Protein AF-A0A2U9BRB1-F1 (afdb_monomer_lite)

Structure (mmCIF, N/CA/C/O backbone):
data_AF-A0A2U9BRB1-F1
#
_entry.id   AF-A0A2U9BRB1-F1
#
loop_
_atom_site.group_PDB
_atom_site.id
_atom_site.type_symbol
_atom_site.label_atom_id
_atom_site.label_alt_id
_atom_site.label_comp_id
_atom_site.label_asym_id
_atom_site.label_entity_id
_atom_site.label_seq_id
_atom_site.pdbx_PDB_ins_code
_atom_site.Cartn_x
_atom_site.Cartn_y
_atom_site.Cartn_z
_atom_site.occupancy
_atom_site.B_iso_or_equiv
_atom_site.auth_seq_id
_atom_site.auth_comp_id
_atom_site.auth_asym_id
_atom_site.auth_atom_id
_atom_site.pdbx_PDB_model_num
ATOM 1 N N . MET A 1 1 ? 39.241 26.790 39.021 1.00 42.66 1 MET A N 1
ATOM 2 C CA . MET A 1 1 ? 38.736 26.451 37.674 1.00 42.66 1 MET A CA 1
ATOM 3 C C . MET A 1 1 ? 37.365 25.826 37.928 1.00 42.66 1 MET A C 1
ATOM 5 O O . MET A 1 1 ? 37.338 24.716 38.428 1.00 42.66 1 MET A O 1
ATOM 9 N N . SER A 1 2 ? 36.238 26.552 37.952 1.00 46.78 2 SER A N 1
ATOM 10 C CA . SER A 1 2 ? 35.584 27.264 36.829 1.00 46.78 2 SER A CA 1
ATOM 11 C C . SER A 1 2 ? 35.611 26.361 35.589 1.00 46.78 2 SER A C 1
ATOM 13 O O . SER A 1 2 ? 36.707 26.084 35.119 1.00 46.78 2 SER A O 1
ATOM 15 N N . VAL A 1 3 ? 34.513 25.814 35.059 1.00 54.53 3 VAL A N 1
ATOM 16 C CA . VAL A 1 3 ? 33.153 26.356 34.879 1.00 54.53 3 VAL A CA 1
ATOM 17 C C . VAL A 1 3 ? 32.110 25.242 34.657 1.00 54.53 3 VAL A C 1
ATOM 19 O O . VAL A 1 3 ? 32.451 24.114 34.313 1.00 54.53 3 VAL A O 1
ATOM 22 N N . CYS A 1 4 ? 30.846 25.618 34.856 1.00 52.03 4 CYS A N 1
ATOM 23 C CA . CYS A 1 4 ? 29.600 24.899 34.597 1.00 52.03 4 CYS A CA 1
ATOM 24 C C . CYS A 1 4 ? 29.313 24.663 33.100 1.00 52.03 4 CYS A C 1
ATOM 26 O O . CYS A 1 4 ? 29.717 25.465 32.264 1.00 52.03 4 CYS A O 1
ATOM 28 N N . GLN A 1 5 ? 28.508 23.639 32.799 1.00 48.22 5 GLN A N 1
ATOM 29 C CA . GLN A 1 5 ? 27.624 23.552 31.623 1.00 48.22 5 GLN A CA 1
ATOM 30 C C . GLN A 1 5 ? 26.526 22.533 32.006 1.00 48.22 5 GLN A C 1
ATOM 32 O O . GLN A 1 5 ? 26.800 21.340 32.083 1.00 48.22 5 GLN A O 1
ATOM 37 N N . GLU A 1 6 ? 25.417 22.920 32.642 1.00 49.28 6 GLU A N 1
ATOM 38 C CA . GLU A 1 6 ? 24.172 23.475 32.072 1.00 49.28 6 GLU A CA 1
ATOM 39 C C . GLU A 1 6 ? 23.747 22.841 30.741 1.00 49.28 6 GLU A C 1
ATOM 41 O O . GLU A 1 6 ? 24.382 23.068 29.720 1.00 49.28 6 GLU A O 1
ATOM 46 N N . ASN A 1 7 ? 22.688 22.031 30.802 1.00 46.59 7 ASN A N 1
ATOM 47 C CA . ASN A 1 7 ? 21.603 21.828 29.830 1.00 46.59 7 ASN A CA 1
ATOM 48 C C . ASN A 1 7 ? 20.677 20.820 30.544 1.00 46.59 7 ASN A C 1
ATOM 50 O O . ASN A 1 7 ? 20.992 19.639 30.633 1.00 46.59 7 ASN A O 1
ATOM 54 N N . GLY A 1 8 ? 19.671 21.250 31.298 1.00 37.50 8 GLY A N 1
ATOM 55 C CA . GLY A 1 8 ? 18.501 21.948 30.774 1.00 37.50 8 GLY A CA 1
ATOM 56 C C . GLY A 1 8 ? 17.343 20.951 30.800 1.00 37.50 8 GLY A C 1
ATOM 57 O O . GLY A 1 8 ? 16.963 20.398 29.775 1.00 37.50 8 GLY A O 1
ATOM 58 N N . SER A 1 9 ? 16.898 20.633 32.017 1.00 47.78 9 SER A N 1
ATOM 59 C CA . SER A 1 9 ? 15.609 20.005 32.298 1.00 47.78 9 SER A CA 1
ATOM 60 C C . SER A 1 9 ? 14.585 21.115 32.227 1.00 47.78 9 SER A C 1
ATOM 62 O O . SER A 1 9 ? 14.722 22.036 33.022 1.00 47.78 9 SER A O 1
ATOM 64 N N . GLU A 1 10 ? 13.591 21.033 31.350 1.00 42.62 10 GLU A N 1
ATOM 65 C CA . GLU A 1 10 ? 12.377 21.824 31.522 1.00 42.62 10 GLU A CA 1
ATOM 66 C C . GLU A 1 10 ? 11.200 21.241 30.740 1.00 42.62 10 GLU A C 1
ATOM 68 O O . GLU A 1 10 ? 11.284 20.848 29.575 1.00 42.62 10 GLU A O 1
ATOM 73 N N . ASP A 1 11 ? 10.135 21.145 31.514 1.00 46.25 11 ASP A N 1
ATOM 74 C CA . ASP A 1 11 ? 8.812 20.611 31.304 1.00 46.25 11 ASP A CA 1
ATOM 75 C C . ASP A 1 11 ? 7.978 21.347 30.2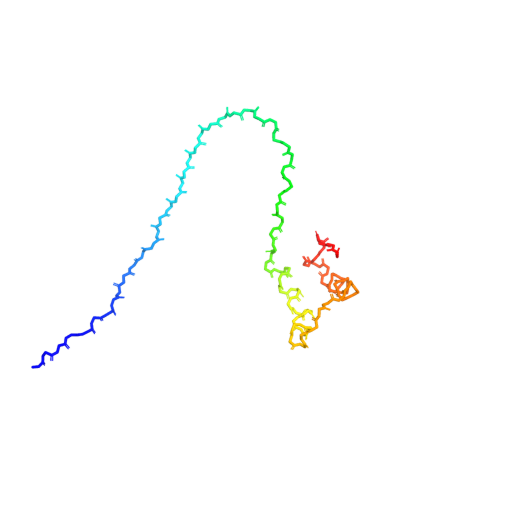39 1.00 46.25 11 ASP A C 1
ATOM 77 O O . ASP A 1 11 ? 8.291 22.446 29.794 1.00 46.25 11 ASP A O 1
ATOM 81 N N . GLU A 1 12 ? 6.820 20.743 29.957 1.00 48.16 12 GLU A N 1
ATOM 82 C CA . GLU A 1 12 ? 5.562 21.433 29.646 1.00 48.16 12 GLU A CA 1
ATOM 83 C C . GLU A 1 12 ? 5.471 22.240 28.341 1.00 48.16 12 GLU A C 1
ATOM 85 O O . GLU A 1 12 ? 5.804 23.418 28.262 1.00 48.16 12 GLU A O 1
ATOM 90 N N . VAL A 1 13 ? 4.787 21.649 27.356 1.00 44.47 13 VAL A N 1
ATOM 91 C CA . VAL A 1 13 ? 3.894 22.428 26.485 1.00 44.47 13 VAL A CA 1
ATOM 92 C C . VAL A 1 13 ? 2.520 21.763 26.386 1.00 44.47 13 VAL A C 1
ATOM 94 O O . VAL A 1 13 ? 2.043 21.389 25.315 1.00 44.47 13 VAL A O 1
ATOM 97 N N . SER A 1 14 ? 1.831 21.648 27.520 1.00 51.00 14 SER A N 1
ATOM 98 C CA . SER A 1 14 ? 0.386 21.850 27.535 1.00 51.00 14 SER A CA 1
ATOM 99 C C . SER A 1 14 ? 0.113 23.305 27.168 1.00 51.00 14 SER A C 1
ATOM 101 O O . SER A 1 14 ? 0.412 24.191 27.951 1.00 51.00 14 SER A O 1
ATOM 103 N N . MET A 1 15 ? -0.465 23.575 25.998 1.00 46.62 15 MET A N 1
ATOM 104 C CA . MET A 1 15 ? -1.341 24.738 25.834 1.00 46.62 15 MET A CA 1
ATOM 105 C C . MET A 1 15 ? -2.458 24.397 24.850 1.00 46.62 15 MET A C 1
ATOM 107 O O . MET A 1 15 ? -2.306 24.362 23.627 1.00 46.62 15 MET A O 1
ATOM 111 N N . THR A 1 16 ? -3.615 24.128 25.441 1.00 53.59 16 THR A N 1
ATOM 112 C CA . THR A 1 16 ? -4.911 24.002 24.794 1.00 53.59 16 THR A CA 1
ATOM 113 C C . THR A 1 16 ? -5.250 25.302 24.064 1.00 53.59 16 THR A C 1
ATOM 115 O O . THR A 1 16 ? -5.347 26.369 24.657 1.00 53.59 16 THR A O 1
ATOM 118 N N . SER A 1 17 ? -5.472 25.229 22.754 1.00 56.84 17 SER A N 1
ATOM 119 C CA . SER A 1 17 ? -6.025 26.355 21.994 1.00 56.84 17 SER A CA 1
ATOM 120 C C . SER A 1 17 ? -7.459 26.036 21.589 1.00 56.84 17 SER A C 1
ATOM 122 O O . SER A 1 17 ? -7.754 25.711 20.441 1.00 56.84 17 SER A O 1
ATOM 124 N N . GLN A 1 18 ? -8.368 26.101 22.565 1.00 56.12 18 GLN A N 1
ATOM 125 C CA . GLN A 1 18 ? -9.801 26.208 22.300 1.00 56.12 18 GLN A CA 1
ATOM 126 C C . GLN A 1 18 ? -10.115 27.657 21.917 1.00 56.12 18 GLN A C 1
ATOM 128 O O . GLN A 1 18 ? -10.332 28.503 22.778 1.00 56.12 18 GLN A O 1
ATOM 133 N N . VAL A 1 19 ? -10.167 27.949 20.617 1.00 58.78 19 VAL A N 1
ATOM 134 C CA . VAL A 1 19 ? -10.752 29.201 20.120 1.00 58.78 19 VAL A CA 1
ATOM 135 C C . VAL A 1 19 ? -12.176 28.907 19.666 1.00 58.78 19 VAL A C 1
ATOM 137 O O . VAL A 1 19 ? -12.430 28.443 18.555 1.00 58.78 19 VAL A O 1
ATOM 140 N N . GLN A 1 20 ? -13.120 29.156 20.570 1.00 56.94 20 GLN A N 1
ATOM 141 C CA . GLN A 1 20 ? -14.542 29.220 20.260 1.00 56.94 20 GLN A CA 1
ATOM 142 C C . GLN A 1 20 ? -14.808 30.531 19.515 1.00 56.94 20 GLN A C 1
ATOM 144 O O . GLN A 1 20 ? -14.829 31.595 20.125 1.00 56.94 20 GLN A O 1
ATOM 149 N N . ASN A 1 21 ? -15.023 30.465 18.200 1.00 62.16 21 ASN A N 1
ATOM 150 C CA . ASN A 1 21 ? -15.522 31.610 17.443 1.00 62.16 21 ASN A CA 1
ATOM 151 C C . ASN A 1 21 ? -16.952 31.329 16.970 1.00 62.16 21 ASN A C 1
ATOM 153 O O . ASN A 1 21 ? -17.189 30.659 15.961 1.00 62.16 21 ASN A O 1
ATOM 157 N N . GLN A 1 22 ? -17.913 31.811 17.756 1.00 60.31 22 GLN A N 1
ATOM 158 C CA . GLN A 1 22 ? -19.325 31.813 17.405 1.00 60.31 22 GLN A CA 1
ATOM 159 C C . GLN A 1 22 ? -19.591 32.948 16.410 1.00 60.31 22 GLN A C 1
ATOM 161 O O . GLN A 1 22 ? -19.714 34.107 16.786 1.00 60.31 22 GLN A O 1
ATOM 166 N N . SER A 1 23 ? -19.734 32.608 15.131 1.00 57.16 23 SER A N 1
ATOM 167 C CA . SER A 1 23 ? -20.501 33.429 14.191 1.00 57.16 23 SER A CA 1
ATOM 168 C C . SER A 1 23 ? -21.357 32.520 13.309 1.00 57.16 23 SER A C 1
ATOM 170 O O . SER A 1 23 ? -20.919 31.940 12.313 1.00 57.16 23 SER A O 1
ATOM 172 N N . LEU A 1 24 ? -22.615 32.347 13.719 1.00 63.38 24 LEU A N 1
ATOM 173 C CA . LEU A 1 24 ? -23.639 31.676 12.927 1.00 63.38 24 LEU A CA 1
ATOM 174 C C . LEU A 1 24 ? -24.065 32.606 11.786 1.00 63.38 24 LEU A C 1
ATOM 176 O O . LEU A 1 24 ? -25.058 33.317 11.878 1.00 63.38 24 LEU A O 1
ATOM 180 N N . SER A 1 25 ? -23.309 32.589 10.690 1.00 57.66 25 SER A N 1
ATOM 181 C CA . SER A 1 25 ? -23.826 33.014 9.390 1.00 57.66 25 SER A CA 1
ATOM 182 C C . SER A 1 25 ? -24.266 31.766 8.625 1.00 57.66 25 SER A C 1
ATOM 184 O O . SER A 1 25 ? -23.462 30.898 8.273 1.00 57.66 25 SER A O 1
ATOM 186 N N . ALA A 1 26 ? -25.579 31.644 8.415 1.00 63.22 26 ALA A N 1
ATOM 187 C CA . ALA A 1 26 ? -26.218 30.556 7.680 1.00 63.22 26 ALA A CA 1
ATOM 188 C C . ALA A 1 26 ? -25.906 30.666 6.181 1.00 63.22 26 ALA A C 1
ATOM 190 O O . ALA A 1 26 ? -26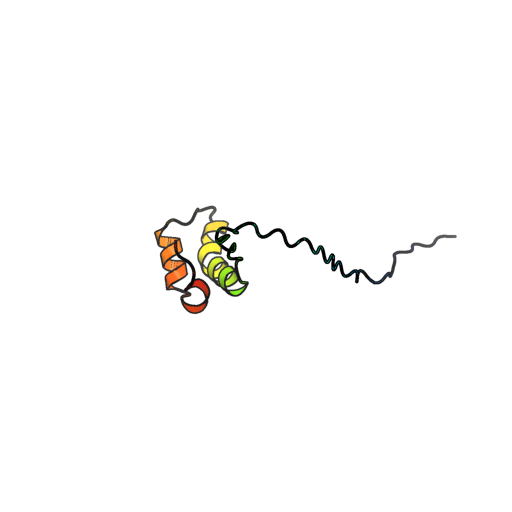.751 30.997 5.353 1.00 63.22 26 ALA A O 1
ATOM 191 N N . ARG A 1 27 ? -24.656 30.395 5.814 1.00 60.62 27 ARG A N 1
ATOM 192 C CA . ARG A 1 27 ? -24.263 30.187 4.426 1.00 60.62 27 ARG A CA 1
ATOM 193 C C . ARG A 1 27 ? -24.499 28.715 4.133 1.00 60.62 27 ARG A C 1
ATOM 195 O O . ARG A 1 27 ? -23.948 27.862 4.824 1.00 60.62 27 ARG A O 1
ATOM 202 N N . LYS A 1 28 ? -25.355 28.418 3.153 1.00 63.25 28 LYS A N 1
ATOM 203 C CA . LYS A 1 28 ? -25.642 27.063 2.664 1.00 63.25 28 LYS A CA 1
ATOM 204 C C . LYS A 1 28 ? -24.313 26.432 2.238 1.00 63.25 28 LYS A C 1
ATOM 206 O O . LYS A 1 28 ? -23.830 26.676 1.136 1.00 63.25 28 LYS A O 1
ATOM 211 N N . ARG A 1 29 ? -23.660 25.717 3.160 1.00 62.31 29 ARG A N 1
ATOM 212 C CA . ARG A 1 29 ? -22.382 25.057 2.907 1.00 62.31 29 ARG A CA 1
ATOM 213 C C . ARG A 1 29 ? -22.704 23.942 1.924 1.00 62.31 29 ARG A C 1
ATOM 215 O O . ARG A 1 29 ? -23.405 22.996 2.280 1.00 62.31 29 ARG A O 1
ATOM 222 N N . GLY A 1 30 ? -22.246 24.074 0.678 1.00 66.00 30 GLY A N 1
ATOM 223 C CA . GLY A 1 30 ? -22.110 22.905 -0.186 1.00 66.00 30 GLY A CA 1
ATOM 224 C C . GLY A 1 30 ? -21.403 21.819 0.623 1.00 66.00 30 GLY A C 1
ATOM 225 O O . GLY A 1 30 ? -20.561 22.145 1.461 1.00 66.00 30 GLY A O 1
ATOM 226 N N . LYS A 1 31 ? -21.810 20.556 0.469 1.00 67.12 31 LYS A N 1
ATOM 227 C CA . LYS A 1 31 ? -21.181 19.432 1.171 1.00 67.12 31 LYS A CA 1
ATOM 228 C C . LYS A 1 31 ? -19.692 19.447 0.819 1.00 67.12 31 LYS A C 1
ATOM 230 O O . LYS A 1 31 ? -19.316 18.992 -0.254 1.00 67.12 31 LYS A O 1
ATOM 235 N N . GLN A 1 32 ? -18.872 20.035 1.687 1.00 67.12 32 GLN A N 1
ATOM 236 C CA . GLN A 1 32 ? -17.423 20.000 1.570 1.00 67.12 32 GLN A CA 1
ATOM 237 C C . GLN A 1 32 ? -17.085 18.514 1.676 1.00 67.12 32 GLN A C 1
ATOM 239 O O . GLN A 1 32 ? -17.339 17.912 2.723 1.00 67.12 32 GLN A O 1
ATOM 244 N N . ALA A 1 33 ? -16.640 17.894 0.582 1.00 72.38 33 ALA A N 1
ATOM 245 C CA . ALA A 1 33 ? -16.193 16.513 0.629 1.00 72.38 33 ALA A CA 1
ATOM 246 C C . ALA A 1 33 ? -15.062 16.460 1.658 1.00 72.38 33 ALA A C 1
ATOM 248 O O . ALA A 1 33 ? -14.025 17.097 1.477 1.00 72.38 33 ALA A O 1
ATOM 249 N N . ALA A 1 34 ? -15.308 15.797 2.788 1.00 75.25 34 ALA A N 1
ATOM 250 C CA . ALA A 1 34 ? -14.308 15.681 3.831 1.00 75.25 34 ALA A CA 1
ATOM 251 C C . ALA A 1 34 ? -13.074 15.006 3.223 1.00 75.25 34 ALA A C 1
ATOM 253 O O . ALA A 1 34 ? -13.182 13.917 2.654 1.00 75.25 34 ALA A O 1
ATOM 254 N N . VAL A 1 35 ? -11.917 15.666 3.315 1.00 77.88 35 VAL A N 1
ATOM 255 C CA . VAL A 1 35 ? -10.648 15.080 2.882 1.00 77.88 35 VAL A CA 1
ATOM 256 C C . VAL A 1 35 ? -10.416 13.834 3.734 1.00 77.88 35 VAL A C 1
ATOM 258 O O . VAL A 1 35 ? -10.292 13.916 4.959 1.00 77.88 35 VAL A O 1
ATOM 261 N N . LYS A 1 36 ? -10.421 12.664 3.090 1.00 82.50 36 LYS A N 1
ATOM 262 C CA . LYS A 1 36 ? -10.158 11.389 3.759 1.00 82.50 36 LYS A CA 1
ATOM 263 C C . LYS A 1 36 ? -8.663 11.292 4.037 1.00 82.50 36 LYS A C 1
ATOM 265 O O . LYS A 1 36 ? -7.868 11.066 3.128 1.00 82.50 36 LYS A O 1
ATOM 270 N N . HIS A 1 37 ? -8.296 11.469 5.298 1.00 89.75 37 HIS A N 1
ATOM 271 C CA . HIS A 1 37 ? -6.936 11.228 5.762 1.00 89.75 37 HIS A CA 1
ATOM 272 C C . HIS A 1 37 ? -6.615 9.737 5.654 1.00 89.75 37 HIS A C 1
ATOM 274 O O . HIS A 1 37 ? -7.517 8.902 5.722 1.00 89.75 37 HIS A O 1
ATOM 280 N N . TRP A 1 38 ? -5.347 9.408 5.438 1.00 92.06 38 TRP A N 1
ATOM 281 C CA . TRP A 1 38 ? -4.882 8.025 5.465 1.00 92.06 38 TRP A CA 1
ATOM 282 C C . TRP A 1 38 ? -4.818 7.537 6.912 1.00 92.06 38 TRP A C 1
ATOM 284 O O . TRP A 1 38 ? -4.262 8.226 7.769 1.00 92.06 38 TRP A O 1
ATOM 294 N N . THR A 1 39 ? -5.418 6.384 7.193 1.00 93.19 39 THR A N 1
ATOM 295 C CA . THR A 1 39 ? -5.282 5.719 8.492 1.00 93.19 39 THR A CA 1
ATOM 296 C C . THR A 1 39 ? -3.927 5.009 8.561 1.00 93.19 39 THR A C 1
ATOM 298 O O . THR A 1 39 ? -3.363 4.656 7.523 1.00 93.19 39 THR A O 1
ATOM 301 N N . PRO A 1 40 ? -3.376 4.772 9.764 1.00 94.00 40 PRO A N 1
ATOM 302 C CA . PRO A 1 40 ? -2.122 4.031 9.903 1.00 94.00 40 PRO A CA 1
ATOM 303 C C . PRO A 1 40 ? -2.190 2.626 9.282 1.00 94.00 40 PRO A C 1
ATOM 305 O O . PRO A 1 40 ? -1.209 2.173 8.709 1.00 94.00 40 PRO A O 1
ATOM 308 N N . GLU A 1 41 ? -3.352 1.972 9.325 1.00 93.69 41 GLU A N 1
ATOM 309 C CA . GLU A 1 41 ? -3.582 0.658 8.705 1.00 93.69 41 GLU A CA 1
ATOM 310 C C . GLU A 1 41 ? -3.478 0.724 7.176 1.00 93.69 41 GLU A C 1
ATOM 312 O O . GLU A 1 41 ? -2.875 -0.146 6.551 1.00 93.69 41 GLU A O 1
ATOM 317 N N . GLU A 1 42 ? -4.038 1.772 6.562 1.00 94.00 42 GLU A N 1
ATOM 318 C CA . GLU A 1 42 ? -3.928 1.991 5.119 1.00 94.00 42 GLU A CA 1
ATOM 319 C C . GLU A 1 42 ? -2.471 2.276 4.718 1.00 94.00 42 GLU A C 1
ATOM 321 O O . GLU A 1 42 ? -2.005 1.770 3.697 1.00 94.00 42 GLU A O 1
ATOM 326 N N . ILE A 1 43 ? -1.742 3.058 5.523 1.00 93.94 43 ILE A N 1
ATOM 3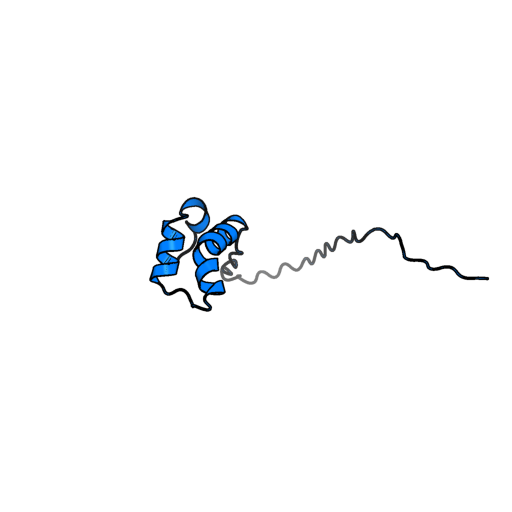27 C CA . ILE A 1 43 ? -0.325 3.368 5.280 1.00 93.94 43 ILE A CA 1
ATOM 328 C C . ILE A 1 43 ? 0.527 2.098 5.371 1.00 93.94 43 ILE A C 1
ATOM 330 O O . ILE A 1 43 ? 1.314 1.847 4.461 1.00 93.94 43 ILE A O 1
ATOM 334 N N . ASP A 1 44 ? 0.342 1.281 6.411 1.00 95.44 44 ASP A N 1
ATOM 335 C CA . ASP A 1 44 ? 1.086 0.029 6.599 1.00 95.44 44 ASP A CA 1
ATOM 336 C C . ASP A 1 44 ? 0.843 -0.955 5.444 1.00 95.44 44 ASP A C 1
ATOM 338 O O . ASP A 1 44 ? 1.790 -1.499 4.870 1.00 95.44 44 ASP A O 1
ATOM 342 N N . ALA A 1 45 ? -0.415 -1.107 5.012 1.00 94.81 45 ALA A N 1
ATOM 343 C CA . ALA A 1 45 ? -0.773 -1.948 3.871 1.00 94.81 45 ALA A CA 1
ATOM 344 C C . ALA A 1 45 ? -0.077 -1.498 2.574 1.00 94.81 45 ALA A C 1
ATOM 346 O O . ALA A 1 45 ? 0.495 -2.324 1.850 1.00 94.81 45 ALA A O 1
ATOM 347 N N . VAL A 1 46 ? -0.092 -0.192 2.292 1.00 93.81 46 VAL A N 1
ATOM 348 C CA . VAL A 1 46 ? 0.566 0.390 1.115 1.00 93.81 46 VAL A CA 1
ATOM 349 C C . VAL A 1 46 ? 2.080 0.251 1.209 1.00 93.81 46 VAL A C 1
ATOM 351 O O . VAL A 1 46 ? 2.721 -0.143 0.233 1.00 93.81 46 VAL A O 1
ATOM 354 N N . GLU A 1 47 ? 2.670 0.527 2.369 1.00 94.38 47 GLU A N 1
ATOM 355 C CA . GLU A 1 47 ? 4.109 0.415 2.574 1.00 94.38 47 GLU A CA 1
ATOM 356 C C . GLU A 1 47 ? 4.568 -1.039 2.393 1.00 94.38 47 GLU A C 1
ATOM 358 O O . GLU A 1 47 ? 5.500 -1.309 1.634 1.00 94.38 47 GLU A O 1
ATOM 363 N N . LYS A 1 48 ? 3.862 -2.011 2.970 1.00 93.38 48 LYS A N 1
ATOM 364 C CA . LYS A 1 48 ? 4.161 -3.443 2.817 1.00 93.38 48 LYS A CA 1
ATOM 365 C C . LYS A 1 48 ? 4.208 -3.896 1.351 1.00 93.38 48 LYS A C 1
ATOM 367 O O . LYS A 1 48 ? 5.076 -4.698 0.986 1.00 93.38 48 LYS A O 1
ATOM 372 N N . HIS A 1 49 ? 3.315 -3.380 0.504 1.00 92.12 49 HIS A N 1
ATOM 373 C CA . HIS A 1 49 ? 3.211 -3.783 -0.903 1.00 92.12 49 HIS A CA 1
ATOM 374 C C . HIS A 1 49 ? 4.093 -2.950 -1.841 1.00 92.12 49 HIS A C 1
ATOM 376 O O . HIS A 1 49 ? 4.815 -3.513 -2.669 1.00 92.12 49 HIS A O 1
ATOM 382 N N . LEU A 1 50 ? 4.073 -1.622 -1.710 1.00 92.81 50 LEU A N 1
ATOM 383 C CA . LEU A 1 50 ? 4.673 -0.695 -2.676 1.00 92.81 50 LEU A CA 1
ATOM 384 C C . LEU A 1 50 ? 6.076 -0.210 -2.284 1.00 92.81 50 LEU A C 1
ATOM 386 O O . LEU A 1 50 ? 6.801 0.282 -3.150 1.00 92.81 50 LEU A O 1
ATOM 390 N N . LYS A 1 51 ? 6.541 -0.411 -1.040 1.00 94.06 51 LYS A N 1
ATOM 391 C CA . LYS A 1 51 ? 7.905 -0.012 -0.613 1.00 94.06 51 LYS A CA 1
ATOM 392 C C . LYS A 1 51 ? 9.002 -0.587 -1.499 1.00 94.06 51 LYS A C 1
ATOM 394 O O . LYS A 1 51 ? 10.011 0.068 -1.744 1.00 94.06 51 LYS A O 1
ATOM 399 N N . LYS A 1 52 ? 8.798 -1.791 -2.036 1.00 92.62 52 LYS A N 1
ATOM 400 C CA . LYS A 1 52 ? 9.747 -2.440 -2.955 1.00 92.62 52 LYS A CA 1
ATOM 401 C C . LYS A 1 52 ? 9.941 -1.645 -4.249 1.00 92.62 52 LYS A C 1
ATOM 403 O O . LYS A 1 52 ? 11.054 -1.610 -4.766 1.00 92.62 52 LYS A O 1
ATOM 408 N N . LEU A 1 53 ? 8.881 -1.012 -4.749 1.00 92.12 53 LEU A N 1
ATOM 409 C CA . LEU A 1 53 ? 8.917 -0.185 -5.955 1.00 92.12 53 LEU A CA 1
ATOM 410 C C . LEU A 1 53 ? 9.649 1.130 -5.676 1.00 92.12 53 LEU A C 1
ATOM 412 O O . LEU A 1 53 ? 10.540 1.500 -6.431 1.00 92.12 53 LEU A O 1
ATOM 416 N N . ILE A 1 54 ? 9.397 1.745 -4.515 1.00 91.44 54 ILE A N 1
ATOM 417 C CA . ILE A 1 54 ? 10.109 2.955 -4.066 1.00 91.44 54 ILE A CA 1
ATOM 418 C C . ILE A 1 54 ? 11.621 2.703 -3.986 1.00 91.44 54 ILE A C 1
ATOM 420 O O . ILE A 1 54 ? 12.411 3.494 -4.499 1.00 91.44 54 ILE A O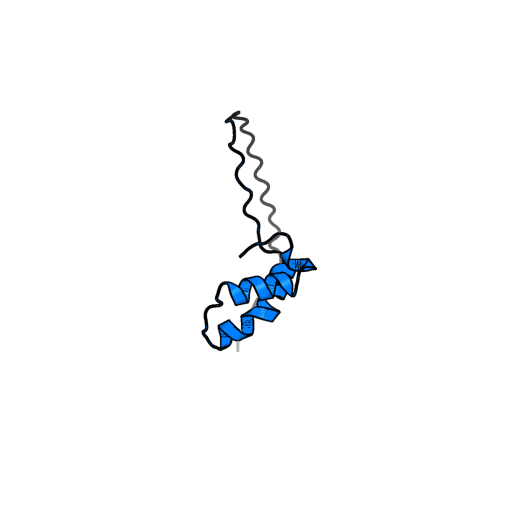 1
ATOM 424 N N . VAL A 1 55 ? 12.038 1.575 -3.398 1.00 94.81 55 VAL A N 1
ATOM 425 C CA . VAL A 1 55 ? 13.461 1.195 -3.302 1.00 94.81 55 VAL A CA 1
ATOM 426 C C . VAL A 1 55 ? 14.085 0.983 -4.684 1.00 94.81 55 VAL A C 1
ATOM 428 O O . VAL A 1 55 ? 15.227 1.380 -4.909 1.00 94.81 55 VAL A O 1
ATOM 431 N N . ARG A 1 56 ? 13.335 0.395 -5.622 1.00 94.81 56 ARG A N 1
ATOM 432 C CA . ARG A 1 56 ? 13.761 0.219 -7.021 1.00 94.81 56 ARG A CA 1
ATOM 433 C C . ARG A 1 56 ? 13.712 1.508 -7.842 1.00 94.81 56 ARG A C 1
ATOM 435 O O . ARG A 1 56 ? 14.273 1.531 -8.930 1.00 94.81 56 ARG A O 1
ATOM 442 N N . ARG A 1 57 ? 13.134 2.581 -7.288 1.00 95.31 57 ARG A N 1
ATOM 443 C CA . ARG A 1 57 ? 12.843 3.858 -7.961 1.00 95.31 57 ARG A CA 1
ATOM 444 C C . ARG A 1 57 ? 11.845 3.715 -9.112 1.00 95.31 57 ARG A C 1
ATOM 446 O O . ARG A 1 57 ? 11.864 4.509 -10.047 1.00 95.31 57 ARG A O 1
ATOM 453 N N . ASP A 1 58 ? 10.954 2.740 -8.994 1.00 95.31 58 ASP A N 1
ATOM 454 C CA . ASP A 1 58 ? 9.872 2.501 -9.936 1.00 95.31 58 ASP A CA 1
ATOM 455 C C . ASP A 1 58 ? 8.571 3.116 -9.416 1.00 95.31 58 ASP A C 1
ATOM 457 O O . ASP A 1 58 ? 8.245 3.034 -8.228 1.00 95.31 58 ASP A O 1
ATOM 461 N N . VAL A 1 59 ? 7.805 3.715 -10.327 1.00 92.94 59 VAL A N 1
ATOM 462 C CA . VAL A 1 59 ? 6.465 4.225 -10.026 1.00 92.94 59 VAL A CA 1
ATOM 463 C C . VAL A 1 59 ? 5.457 3.090 -10.238 1.00 92.94 59 VAL A C 1
ATOM 465 O O . VAL A 1 59 ? 5.448 2.507 -11.325 1.00 92.94 59 VAL A O 1
ATOM 468 N N . PRO A 1 60 ? 4.610 2.758 -9.244 1.00 92.50 60 PRO A N 1
ATOM 469 C CA . PRO A 1 60 ? 3.572 1.746 -9.412 1.00 92.50 60 PRO A CA 1
ATOM 470 C C . PRO A 1 60 ? 2.617 2.122 -10.543 1.00 92.50 60 PRO A C 1
ATOM 472 O O . PRO A 1 60 ? 2.132 3.253 -10.615 1.00 92.50 60 PRO A O 1
ATOM 475 N N . GLY A 1 61 ? 2.323 1.159 -11.414 1.00 93.38 61 GLY A N 1
ATOM 476 C CA . GLY A 1 61 ? 1.250 1.304 -12.387 1.00 93.38 61 GLY A CA 1
ATOM 477 C C . GLY A 1 61 ? -0.115 1.015 -11.761 1.00 93.38 61 GLY A C 1
ATOM 478 O O . GLY A 1 61 ? -0.218 0.487 -10.654 1.00 93.38 61 GLY A O 1
ATOM 479 N N . LYS A 1 62 ? -1.186 1.263 -12.524 1.00 94.38 62 LYS A N 1
ATOM 480 C CA . LYS A 1 62 ? -2.570 0.918 -12.144 1.00 94.38 62 LYS A CA 1
ATOM 481 C C . LYS A 1 62 ? -2.692 -0.503 -11.583 1.00 94.38 62 LYS A C 1
ATOM 483 O O . LYS A 1 62 ? -3.267 -0.710 -10.521 1.00 94.38 62 LYS A O 1
ATOM 488 N N . ALA A 1 63 ? -2.113 -1.476 -12.286 1.00 93.25 63 ALA A N 1
ATOM 489 C CA . ALA A 1 63 ? -2.206 -2.880 -11.906 1.00 93.25 63 ALA A CA 1
ATOM 490 C C . ALA A 1 63 ? -1.504 -3.187 -10.570 1.00 93.25 63 ALA A C 1
ATOM 492 O O . ALA A 1 63 ? -1.929 -4.091 -9.857 1.00 93.25 63 ALA A O 1
ATOM 493 N N . ASP A 1 64 ? -0.442 -2.455 -10.217 1.00 93.31 64 ASP A N 1
ATOM 494 C CA . ASP A 1 64 ? 0.222 -2.592 -8.916 1.00 93.31 64 ASP A CA 1
ATOM 495 C C . ASP A 1 64 ? -0.662 -2.056 -7.788 1.00 93.31 64 ASP A C 1
ATOM 497 O O . ASP A 1 64 ? -0.807 -2.716 -6.758 1.00 93.31 64 ASP A O 1
ATOM 501 N N . CYS A 1 65 ? -1.305 -0.906 -8.010 1.00 92.88 65 CYS A N 1
ATOM 502 C CA . CYS A 1 65 ? -2.248 -0.313 -7.063 1.00 92.88 65 CYS A CA 1
ATOM 503 C C . CYS A 1 65 ? -3.480 -1.208 -6.850 1.00 92.88 65 CYS A C 1
ATOM 505 O O . CYS A 1 65 ? -3.836 -1.498 -5.710 1.00 92.88 65 CYS A O 1
ATOM 507 N N . GLU A 1 66 ? -4.087 -1.725 -7.921 1.00 94.19 66 GLU A N 1
ATOM 508 C CA . GLU A 1 66 ? -5.240 -2.636 -7.828 1.00 94.19 66 GLU A CA 1
ATOM 509 C C . GLU A 1 66 ? -4.884 -3.951 -7.118 1.00 94.19 66 GLU A C 1
ATOM 511 O O . GLU A 1 66 ? -5.667 -4.452 -6.305 1.00 94.19 66 GLU A O 1
ATOM 516 N N . ARG A 1 67 ? -3.681 -4.493 -7.362 1.00 93.62 67 ARG A N 1
ATOM 517 C CA . ARG A 1 67 ? -3.166 -5.652 -6.615 1.00 93.62 67 ARG A CA 1
ATOM 518 C C . ARG A 1 67 ? -2.994 -5.341 -5.131 1.00 93.62 67 ARG A C 1
ATOM 520 O O . ARG A 1 67 ? -3.346 -6.182 -4.313 1.00 93.62 67 ARG A O 1
ATOM 527 N N . CYS A 1 6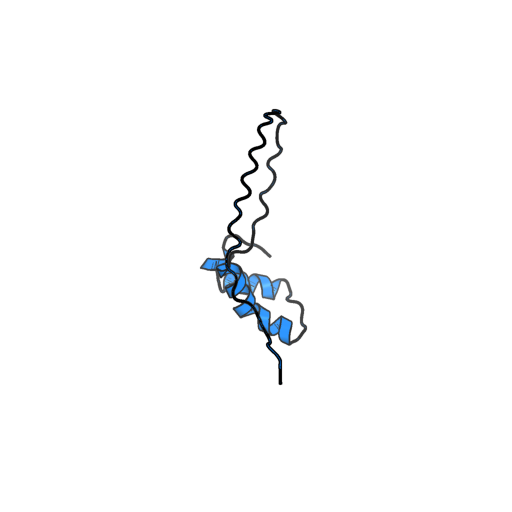8 ? -2.484 -4.159 -4.785 1.00 94.12 68 CYS A N 1
ATOM 528 C CA . CYS A 1 68 ? -2.341 -3.721 -3.395 1.00 94.12 68 CYS A CA 1
ATOM 529 C C . CYS A 1 68 ? -3.701 -3.648 -2.683 1.00 94.12 68 CYS A C 1
ATOM 531 O O . CYS A 1 68 ? -3.844 -4.176 -1.582 1.00 94.12 68 CYS A O 1
ATOM 533 N N . ILE A 1 69 ? -4.712 -3.054 -3.326 1.00 93.94 69 ILE A N 1
ATOM 534 C CA . ILE A 1 69 ? -6.074 -2.952 -2.774 1.00 93.94 69 ILE A CA 1
ATOM 535 C C . ILE A 1 69 ? -6.695 -4.346 -2.602 1.00 93.94 69 ILE A C 1
ATOM 537 O O . ILE A 1 69 ? -7.294 -4.636 -1.570 1.00 93.94 69 ILE A O 1
ATOM 541 N N . SER A 1 70 ? -6.507 -5.230 -3.587 1.00 92.75 70 SER A N 1
ATOM 542 C CA . SER A 1 70 ? -7.042 -6.599 -3.552 1.00 92.75 70 SER A CA 1
ATOM 543 C C . SER A 1 70 ? -6.343 -7.497 -2.526 1.00 92.75 70 SER A C 1
ATOM 545 O O . SER A 1 70 ? -6.961 -8.426 -2.011 1.00 92.75 70 SER A O 1
ATOM 547 N N . ALA A 1 71 ? -5.060 -7.252 -2.244 1.00 93.31 71 ALA A N 1
ATOM 548 C CA . ALA A 1 71 ? -4.278 -8.028 -1.285 1.00 93.31 71 ALA A CA 1
ATOM 549 C C . ALA A 1 71 ? -4.613 -7.681 0.173 1.00 93.31 71 ALA A C 1
ATOM 551 O O . ALA A 1 71 ? -4.582 -8.566 1.025 1.00 93.31 71 ALA A O 1
ATOM 552 N N . GLU A 1 72 ? -4.964 -6.422 0.455 1.00 91.25 72 GLU A N 1
ATOM 553 C CA . GLU A 1 72 ? -5.303 -5.936 1.802 1.00 91.25 72 GLU A CA 1
ATOM 554 C C . GLU A 1 72 ? -6.716 -5.322 1.828 1.00 91.25 72 GLU A C 1
ATOM 556 O O . GLU A 1 72 ? -6.886 -4.124 2.094 1.00 91.25 72 GLU A O 1
ATOM 561 N N . PRO A 1 73 ? -7.769 -6.130 1.582 1.00 90.12 73 PRO A N 1
ATOM 562 C CA . PRO A 1 73 ? -9.138 -5.629 1.502 1.00 90.12 73 PRO A CA 1
ATOM 563 C C . PRO A 1 73 ? -9.620 -5.064 2.843 1.00 90.12 73 PRO A C 1
ATOM 565 O O . PRO A 1 73 ? -10.444 -4.157 2.869 1.00 90.12 73 PRO A O 1
ATOM 568 N N . GLN A 1 74 ? -9.088 -5.548 3.969 1.00 90.00 74 GLN A N 1
ATOM 569 C CA . GLN A 1 74 ? -9.469 -5.062 5.295 1.00 90.00 74 GLN A CA 1
ATOM 570 C C . GLN A 1 74 ? -9.054 -3.599 5.518 1.00 90.00 74 GLN A C 1
ATOM 572 O O . GLN A 1 74 ? -9.840 -2.816 6.053 1.00 90.00 74 GLN A O 1
ATOM 577 N N . ALA A 1 75 ? -7.845 -3.226 5.087 1.00 91.94 75 ALA A N 1
ATOM 578 C CA . ALA A 1 75 ? -7.310 -1.879 5.263 1.00 91.94 75 ALA A CA 1
ATOM 579 C C . ALA A 1 75 ? -7.794 -0.924 4.159 1.00 91.94 75 ALA A C 1
ATOM 581 O O . ALA A 1 75 ? -8.195 0.201 4.446 1.00 91.94 75 ALA A O 1
ATOM 582 N N . LEU A 1 76 ? -7.816 -1.378 2.899 1.00 91.06 76 LEU A N 1
ATOM 583 C CA . LEU A 1 76 ? -8.035 -0.519 1.727 1.00 91.06 76 LEU A CA 1
ATOM 584 C C . LEU A 1 76 ? -9.454 -0.579 1.131 1.00 91.06 76 LEU A C 1
ATOM 586 O O . LEU A 1 76 ? -9.702 0.084 0.130 1.00 91.06 76 LEU A O 1
ATOM 590 N N . GLN A 1 77 ? -10.423 -1.267 1.750 1.00 88.00 77 GLN A N 1
ATOM 591 C CA . GLN A 1 77 ? -11.813 -1.393 1.244 1.00 88.00 77 GLN A CA 1
ATOM 592 C C . GLN A 1 77 ? -12.520 -0.078 0.864 1.00 88.00 77 GLN A C 1
ATOM 594 O O . GLN A 1 77 ? -13.484 -0.088 0.104 1.00 88.00 77 GLN A O 1
ATOM 599 N N . LYS A 1 78 ? -12.114 1.059 1.4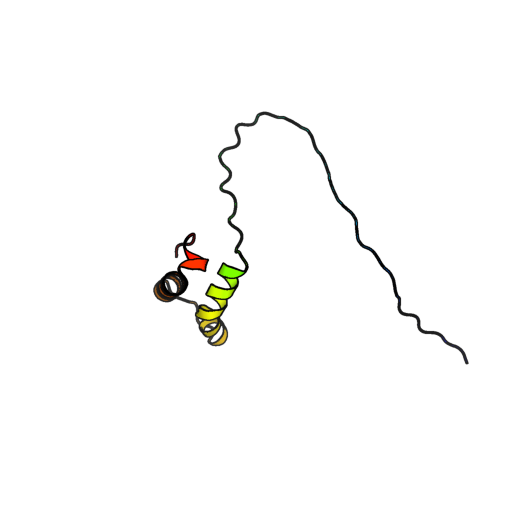42 1.00 86.75 78 LYS A N 1
ATOM 600 C CA . LYS A 1 78 ? -12.742 2.375 1.213 1.00 86.75 78 LYS A CA 1
ATOM 601 C C . LYS A 1 78 ? -11.996 3.223 0.172 1.00 86.75 78 LYS A C 1
ATOM 603 O O . LYS A 1 78 ? -12.341 4.403 0.016 1.00 86.75 78 LYS A O 1
ATOM 608 N N . ARG A 1 79 ? -10.965 2.658 -0.467 1.00 87.44 79 ARG A N 1
ATOM 609 C CA . ARG A 1 79 ? -10.065 3.300 -1.434 1.00 87.44 79 ARG A CA 1
ATOM 610 C C . ARG A 1 79 ? -10.193 2.625 -2.799 1.00 87.44 79 ARG A C 1
ATOM 612 O O . ARG A 1 79 ? -10.468 1.436 -2.880 1.00 87.44 79 ARG A O 1
ATOM 619 N N . ASP A 1 80 ? -9.963 3.413 -3.840 1.00 87.31 80 ASP A N 1
ATOM 620 C CA . ASP A 1 80 ? -9.954 3.001 -5.246 1.00 87.31 80 ASP A CA 1
ATOM 621 C C . ASP A 1 80 ? -8.649 3.492 -5.903 1.00 87.31 80 ASP A C 1
ATOM 623 O O . ASP A 1 80 ? -7.923 4.278 -5.278 1.00 87.31 80 ASP A O 1
ATOM 627 N N . TRP A 1 81 ? -8.335 2.995 -7.108 1.00 84.25 81 TRP A N 1
ATOM 628 C CA . TRP A 1 81 ? -7.084 3.304 -7.824 1.00 84.25 81 TRP A CA 1
ATOM 629 C C . TRP A 1 81 ? -7.100 4.669 -8.531 1.00 84.25 81 TRP A C 1
ATOM 631 O O . TRP A 1 81 ? -8.183 5.111 -8.982 1.00 84.25 81 TRP A O 1
#

Radius of gyration: 23.82 Å; chains: 1; bounding box: 65×42×50 Å

Secondary structure (DSSP, 8-state):
------------------------------------PPPHHHHHHHHHHHHHHHHHTPPPPHHHHHHHHHH-HHHHTT---

Foldseek 3Di:
DDDDDDDDDDDDDPDDPPDDDDDPDPDPDDPPPPPDDQDPLNVVLCCVQCVVCVVVVHDDDQVSVVVSCVVCVVRCVVDDD

Sequence (81 aa):
MSVCQENGSEDEVSMTSQVQNQSLSARKRGKQAAVKHWTPEEIDAVEKHLKKLIVRRDVPGKADCERCISAEPQALQKRDW

pLDDT: mean 76.61, std 19.11, range [37.5, 95.44]

Organism: Scophthalmus maximus (NCBI:txid52904)